Protein AF-A0A1G2WID9-F1 (afdb_monomer_lite)

Secondary structure (DSSP, 8-state):
-EEEEEEE-PPTT-HHHHHHHHHHHHHHHHTSTTEEEEEEEEES-TT-SS-EEEEEEEESSHHHHHHHHTSHHHHHHHHHHTT-SSPPEEEEEE-S---SHHHHHHHHHSPPPPTT--------

pLDDT: mean 88.28, std 15.09, range [42.38, 98.19]

Structure (mmCIF, N/CA/C/O backbone):
data_AF-A0A1G2WID9-F1
#
_entry.id   AF-A0A1G2WID9-F1
#
loop_
_atom_site.group_PDB
_atom_site.id
_atom_site.type_symbol
_atom_site.label_atom_id
_atom_site.label_alt_id
_atom_site.label_comp_id
_atom_site.label_asym_id
_atom_site.label_entity_id
_atom_site.label_seq_id
_atom_site.pdbx_PDB_ins_code
_atom_site.Cartn_x
_atom_site.Cartn_y
_atom_site.Cartn_z
_atom_site.occupancy
_atom_site.B_iso_or_equiv
_atom_site.auth_seq_id
_atom_site.auth_comp_id
_atom_site.auth_asym_id
_atom_site.auth_atom_id
_atom_site.pdbx_PDB_model_num
ATOM 1 N N . MET A 1 1 ? -7.161 1.027 13.042 1.00 94.69 1 MET A N 1
ATOM 2 C CA . MET A 1 1 ? -6.977 0.846 11.581 1.00 94.69 1 MET A CA 1
ATOM 3 C C . MET A 1 1 ? -5.518 1.103 11.279 1.00 94.69 1 MET A C 1
ATOM 5 O O . MET A 1 1 ? -4.971 2.047 11.834 1.00 94.69 1 MET A O 1
ATOM 9 N N . TYR A 1 2 ? -4.914 0.293 10.419 1.00 97.81 2 TYR A N 1
ATOM 10 C CA . TYR A 1 2 ? -3.524 0.438 10.004 1.00 97.81 2 TYR A CA 1
ATOM 11 C C . TYR A 1 2 ? -3.450 0.823 8.533 1.00 97.81 2 TYR A C 1
ATOM 13 O O . TYR A 1 2 ? -4.270 0.376 7.730 1.00 97.81 2 TYR A O 1
ATOM 21 N N . ILE A 1 3 ? -2.482 1.662 8.190 1.00 98.00 3 ILE A N 1
ATOM 22 C CA . ILE A 1 3 ? -2.223 2.098 6.820 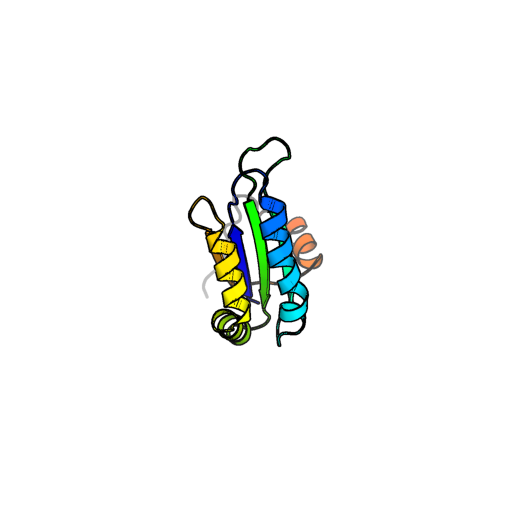1.00 98.00 3 ILE A CA 1
ATOM 23 C C . ILE A 1 3 ? -0.762 1.790 6.516 1.00 98.00 3 ILE A C 1
ATOM 25 O O . ILE A 1 3 ? 0.109 2.150 7.305 1.00 98.00 3 ILE A O 1
ATOM 29 N N . SER A 1 4 ? -0.500 1.132 5.393 1.00 97.88 4 SER A N 1
ATOM 30 C CA . SER A 1 4 ? 0.845 1.009 4.835 1.00 97.88 4 SER A CA 1
ATOM 31 C C . SER A 1 4 ? 0.948 1.905 3.610 1.00 97.88 4 SER A C 1
ATOM 33 O O . SER A 1 4 ? 0.045 1.900 2.773 1.00 97.88 4 SER A O 1
ATOM 35 N N . VAL A 1 5 ? 2.017 2.692 3.530 1.00 98.06 5 VAL A N 1
ATOM 36 C CA . VAL A 1 5 ? 2.330 3.559 2.394 1.00 98.06 5 VAL A CA 1
ATOM 37 C C . VAL A 1 5 ? 3.698 3.158 1.868 1.00 98.06 5 VAL A C 1
ATOM 39 O O . VAL A 1 5 ? 4.675 3.168 2.611 1.00 98.06 5 VAL A O 1
ATOM 42 N N . ILE A 1 6 ? 3.752 2.790 0.593 1.00 98.00 6 ILE A N 1
ATOM 43 C CA . ILE A 1 6 ? 4.974 2.405 -0.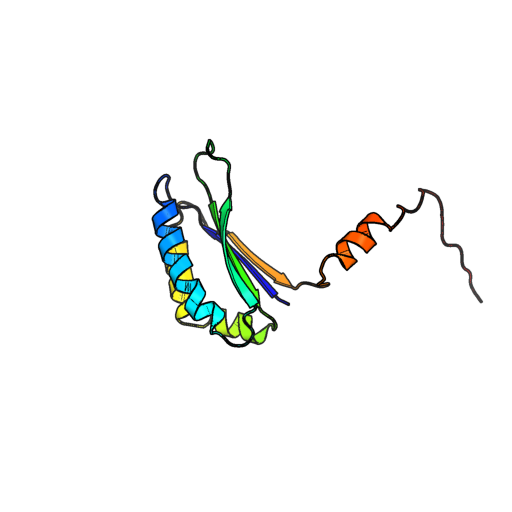100 1.00 98.00 6 ILE A CA 1
ATOM 44 C C . ILE A 1 6 ? 5.168 3.355 -1.274 1.00 98.00 6 ILE A C 1
ATOM 46 O O . ILE A 1 6 ? 4.278 3.470 -2.119 1.00 98.00 6 ILE A O 1
ATOM 50 N N . LYS A 1 7 ? 6.329 4.004 -1.364 1.00 96.88 7 LYS A N 1
ATOM 51 C CA . LYS A 1 7 ? 6.721 4.791 -2.537 1.00 96.88 7 LYS A CA 1
ATOM 52 C C . LYS A 1 7 ? 7.844 4.098 -3.284 1.00 96.88 7 LYS A C 1
ATOM 54 O O . LYS A 1 7 ? 8.920 3.864 -2.739 1.00 96.88 7 LYS A O 1
ATOM 59 N N . ILE A 1 8 ? 7.583 3.812 -4.551 1.00 97.19 8 ILE A N 1
ATOM 60 C CA . ILE A 1 8 ? 8.533 3.215 -5.487 1.00 97.19 8 ILE A CA 1
ATOM 61 C C . ILE A 1 8 ? 8.950 4.302 -6.468 1.00 97.19 8 ILE A C 1
ATOM 63 O O . ILE A 1 8 ? 8.106 5.040 -6.974 1.00 97.19 8 ILE A O 1
ATOM 67 N N . TYR A 1 9 ? 10.243 4.394 -6.756 1.00 95.62 9 TYR A N 1
ATOM 68 C CA . TYR A 1 9 ? 10.814 5.412 -7.630 1.00 95.62 9 TYR A CA 1
ATOM 69 C C . TYR A 1 9 ? 11.334 4.764 -8.913 1.00 95.62 9 TYR A C 1
ATOM 71 O O . TYR A 1 9 ? 12.539 4.566 -9.041 1.00 95.62 9 TYR A O 1
ATOM 79 N N . PRO A 1 10 ? 10.466 4.367 -9.853 1.00 94.38 10 PRO A N 1
ATOM 80 C CA . PRO A 1 10 ? 10.904 3.727 -11.087 1.00 94.38 10 PRO A CA 1
ATOM 81 C C . PRO A 1 10 ? 11.792 4.655 -11.932 1.00 94.38 10 PRO A C 1
ATOM 83 O O . PRO A 1 10 ? 11.681 5.881 -11.837 1.00 94.38 10 PRO A O 1
ATOM 86 N N . PRO A 1 11 ? 12.642 4.094 -12.811 1.00 92.12 11 PRO A N 1
ATOM 87 C CA . PRO A 1 11 ? 13.283 4.866 -13.865 1.00 92.12 11 PRO A CA 1
ATOM 88 C C . PRO A 1 11 ? 12.243 5.618 -14.717 1.00 92.12 11 PRO A C 1
ATOM 90 O O . PRO A 1 11 ? 11.139 5.100 -14.922 1.00 92.12 11 PRO A O 1
ATOM 93 N N . PRO A 1 12 ? 12.581 6.800 -15.264 1.00 88.88 12 PRO A N 1
ATOM 94 C CA . PRO A 1 12 ? 11.668 7.551 -16.120 1.00 88.88 12 PRO A CA 1
ATOM 95 C C . PRO A 1 12 ? 11.135 6.707 -17.286 1.00 88.88 12 PRO A C 1
ATOM 97 O O . PRO A 1 12 ? 11.909 6.092 -18.022 1.00 88.88 12 PRO A O 1
ATOM 100 N N . GLY A 1 13 ? 9.813 6.684 -17.465 1.00 88.56 13 GLY A N 1
ATOM 101 C CA . GLY A 1 13 ? 9.136 5.895 -18.500 1.00 88.56 13 GLY A CA 1
ATOM 102 C C . GLY A 1 13 ? 8.792 4.459 -18.088 1.00 88.56 13 GLY A C 1
ATOM 103 O O . GLY A 1 13 ? 8.095 3.765 -18.832 1.00 88.56 13 GLY A O 1
ATOM 104 N N . CYS A 1 14 ? 9.234 4.005 -16.912 1.00 91.69 14 CYS A N 1
ATOM 105 C CA . CYS A 1 14 ? 8.914 2.684 -16.367 1.00 91.69 14 CYS A CA 1
ATOM 106 C C . CYS A 1 14 ? 7.751 2.705 -15.360 1.00 91.69 14 CYS A C 1
ATOM 108 O O . CYS A 1 14 ? 7.387 1.655 -14.831 1.00 91.69 14 CYS A O 1
ATOM 110 N N . GLU A 1 15 ? 7.123 3.860 -15.112 1.00 92.31 15 GLU A N 1
ATOM 111 C CA . GLU A 1 15 ? 6.051 4.023 -14.123 1.00 92.31 15 GLU A CA 1
ATOM 112 C C . GLU A 1 15 ? 4.890 3.064 -14.381 1.00 92.31 15 GLU A C 1
ATOM 114 O O . GLU A 1 15 ? 4.389 2.416 -13.463 1.00 92.31 15 GLU A O 1
ATOM 119 N N . LYS A 1 16 ? 4.491 2.933 -15.650 1.00 92.50 16 LYS A N 1
ATOM 120 C CA . LYS A 1 16 ? 3.390 2.055 -16.048 1.00 92.50 16 LYS A CA 1
ATOM 121 C C . LYS A 1 16 ? 3.662 0.592 -15.702 1.00 92.50 16 LYS A C 1
ATOM 123 O O . LYS A 1 16 ? 2.754 -0.083 -15.243 1.00 92.50 16 LYS A O 1
ATOM 128 N N . ALA A 1 17 ? 4.894 0.115 -15.877 1.00 93.19 17 ALA A N 1
ATOM 129 C CA . ALA A 1 17 ? 5.235 -1.271 -15.570 1.00 93.19 17 ALA A CA 1
ATOM 130 C C . ALA A 1 17 ? 5.074 -1.567 -14.071 1.00 93.19 17 ALA A C 1
ATOM 132 O O . ALA A 1 17 ? 4.507 -2.592 -13.701 1.00 93.19 17 ALA A O 1
ATOM 133 N N . VAL A 1 18 ? 5.505 -0.638 -13.210 1.00 95.25 18 VAL A N 1
ATOM 134 C CA . VAL A 1 18 ? 5.306 -0.752 -11.757 1.00 95.25 18 VAL A CA 1
ATOM 135 C C . VAL A 1 18 ? 3.820 -0.684 -11.403 1.00 95.25 18 VAL A C 1
ATOM 137 O O . VAL A 1 18 ? 3.343 -1.514 -10.633 1.00 95.25 18 VAL A O 1
ATOM 140 N N . ILE A 1 19 ? 3.064 0.248 -11.993 1.00 95.44 19 ILE A N 1
ATOM 141 C CA . ILE A 1 19 ? 1.611 0.352 -11.783 1.00 95.44 19 ILE A CA 1
ATOM 142 C C . ILE A 1 19 ? 0.903 -0.944 -12.183 1.00 95.44 19 ILE A C 1
ATOM 144 O O . ILE A 1 19 ? 0.097 -1.440 -11.404 1.00 95.44 19 ILE A O 1
ATOM 148 N N . ASP A 1 20 ? 1.225 -1.514 -13.346 1.00 94.62 20 ASP A N 1
ATOM 149 C CA . ASP A 1 20 ? 0.606 -2.745 -13.840 1.00 94.62 20 ASP A CA 1
ATOM 150 C C . ASP A 1 20 ? 0.850 -3.908 -12.860 1.00 94.62 20 ASP A C 1
ATOM 152 O O . ASP A 1 20 ? -0.077 -4.661 -12.556 1.00 94.62 20 ASP A O 1
ATOM 156 N N . ILE A 1 21 ? 2.063 -4.024 -12.294 1.00 94.25 21 ILE A N 1
ATOM 157 C CA . ILE A 1 21 ? 2.377 -5.016 -11.251 1.00 94.25 21 ILE A CA 1
ATOM 158 C C . ILE A 1 21 ? 1.502 -4.791 -10.013 1.00 94.25 21 ILE A C 1
ATOM 160 O O . ILE A 1 21 ? 0.839 -5.728 -9.555 1.00 94.25 21 ILE A O 1
ATOM 164 N N . LEU A 1 22 ? 1.460 -3.564 -9.489 1.00 96.38 22 LEU A N 1
ATOM 165 C CA . LEU A 1 22 ? 0.704 -3.224 -8.280 1.00 96.38 22 LEU A CA 1
ATOM 166 C C . LEU A 1 22 ? -0.812 -3.373 -8.469 1.00 96.38 22 LEU A C 1
ATOM 168 O O . LEU A 1 22 ? -1.516 -3.817 -7.562 1.00 96.38 22 LEU A O 1
ATOM 172 N N . ASP A 1 23 ? -1.329 -3.075 -9.659 1.00 95.06 23 ASP A N 1
ATOM 173 C CA . ASP A 1 23 ? -2.741 -3.251 -9.994 1.00 95.06 23 ASP A CA 1
ATOM 174 C C . ASP A 1 23 ? -3.163 -4.718 -9.914 1.00 95.06 23 ASP A C 1
ATOM 176 O O . ASP A 1 23 ? -4.276 -5.018 -9.471 1.00 95.06 23 ASP A O 1
ATOM 180 N N . THR A 1 24 ? -2.261 -5.653 -10.231 1.00 94.50 24 THR A N 1
ATOM 181 C CA . THR A 1 24 ? -2.545 -7.082 -10.044 1.00 94.50 24 THR A CA 1
ATOM 182 C C . THR A 1 24 ? -2.683 -7.494 -8.574 1.00 94.50 24 THR A C 1
ATOM 184 O O . THR A 1 24 ? -3.220 -8.569 -8.300 1.00 94.50 24 THR A O 1
ATOM 187 N N . LEU A 1 25 ? -2.224 -6.670 -7.622 1.00 94.88 25 LEU A N 1
ATOM 188 C CA . LEU A 1 25 ? -2.356 -6.928 -6.185 1.00 94.88 25 LEU A CA 1
ATOM 189 C C . LEU A 1 25 ? -3.733 -6.517 -5.652 1.00 94.88 25 LEU A C 1
ATOM 191 O O . LEU A 1 25 ? -4.192 -7.092 -4.667 1.00 94.88 25 LEU A O 1
ATOM 195 N N . LYS A 1 26 ? -4.441 -5.600 -6.329 1.00 94.31 26 LYS A N 1
ATOM 196 C CA . LYS A 1 26 ? -5.733 -5.060 -5.867 1.00 94.31 26 LYS A CA 1
ATOM 197 C C . LYS A 1 26 ? -6.780 -6.135 -5.600 1.00 94.31 26 LYS A C 1
ATOM 199 O O . LYS A 1 26 ? -7.418 -6.120 -4.551 1.00 94.31 26 LYS A O 1
ATOM 204 N N . GLY A 1 27 ? -6.948 -7.077 -6.528 1.00 94.00 27 GLY A N 1
ATOM 205 C CA . GLY A 1 27 ? -7.905 -8.178 -6.380 1.00 94.00 27 GLY A CA 1
ATOM 206 C C . GLY A 1 27 ? -7.582 -9.077 -5.178 1.00 94.00 27 GLY A C 1
ATOM 207 O O . GLY A 1 27 ? -8.414 -9.202 -4.279 1.00 94.00 27 GLY A O 1
ATOM 208 N N . PRO A 1 28 ? -6.375 -9.669 -5.117 1.00 93.94 28 PRO A N 1
ATOM 209 C CA . PRO A 1 28 ? -5.949 -10.492 -3.985 1.00 93.94 28 PRO A CA 1
ATOM 210 C C . PRO A 1 28 ? -5.983 -9.774 -2.625 1.00 93.94 28 PRO A C 1
ATOM 212 O O . PRO A 1 28 ? -6.442 -10.354 -1.639 1.00 93.94 28 PRO A O 1
ATOM 215 N N . VAL A 1 29 ? -5.551 -8.509 -2.555 1.00 93.62 29 VAL A N 1
ATOM 216 C CA . VAL A 1 29 ? -5.610 -7.716 -1.316 1.00 93.62 29 VAL A CA 1
ATOM 217 C C . VAL A 1 29 ? -7.056 -7.455 -0.907 1.00 93.62 29 VAL A C 1
ATOM 219 O O . VAL A 1 29 ? -7.377 -7.594 0.268 1.00 93.62 29 VAL A O 1
ATOM 222 N N . ALA A 1 30 ? -7.957 -7.139 -1.842 1.00 92.12 30 ALA A N 1
ATOM 223 C CA . ALA A 1 30 ? -9.377 -6.947 -1.535 1.00 92.12 30 ALA A CA 1
ATOM 224 C C . ALA A 1 30 ? -10.070 -8.230 -1.040 1.00 92.12 30 ALA A C 1
ATOM 226 O O . ALA A 1 30 ? -11.031 -8.151 -0.280 1.00 92.12 30 ALA A O 1
ATOM 227 N N . ALA A 1 31 ? -9.583 -9.405 -1.448 1.00 92.12 31 ALA A N 1
ATOM 228 C CA . ALA A 1 31 ? -10.080 -10.698 -0.978 1.00 92.12 31 ALA A CA 1
ATOM 229 C C . ALA A 1 31 ? -9.491 -11.128 0.380 1.00 92.12 31 ALA A C 1
ATOM 231 O O . ALA A 1 31 ? -9.947 -12.114 0.959 1.00 92.12 31 ALA A O 1
ATOM 232 N N . SER A 1 32 ? -8.476 -10.423 0.887 1.00 92.06 32 SER A N 1
ATOM 233 C CA . SER A 1 32 ? -7.829 -10.753 2.158 1.00 92.06 32 SER A CA 1
ATOM 234 C C . SER A 1 32 ? -8.702 -10.338 3.344 1.00 92.06 32 SER A C 1
ATOM 236 O O . SER A 1 32 ? -9.279 -9.250 3.359 1.00 92.06 32 SER A O 1
ATOM 238 N N . THR A 1 33 ? -8.783 -11.195 4.363 1.00 92.00 33 THR A N 1
ATOM 239 C CA . THR A 1 33 ? -9.526 -10.906 5.598 1.00 92.00 33 THR A CA 1
ATOM 240 C C . THR A 1 33 ? -9.051 -9.596 6.217 1.00 92.00 33 THR A C 1
ATOM 242 O O . THR A 1 33 ? -7.850 -9.344 6.292 1.00 92.00 33 THR A O 1
ATOM 245 N N . ASP A 1 34 ? -9.998 -8.769 6.667 1.00 95.62 34 ASP A N 1
ATOM 246 C CA . ASP A 1 34 ? -9.735 -7.486 7.331 1.00 95.62 34 ASP A CA 1
ATOM 247 C C . ASP A 1 34 ? -8.954 -6.454 6.500 1.00 95.62 34 ASP A C 1
ATOM 249 O O . ASP A 1 34 ? -8.577 -5.395 7.011 1.00 95.62 34 ASP A O 1
ATOM 253 N N . SER A 1 35 ? -8.794 -6.700 5.200 1.00 95.06 35 SER A N 1
ATOM 254 C CA . SER A 1 35 ? -8.384 -5.684 4.240 1.00 95.06 35 SER A CA 1
ATOM 255 C C . SER A 1 35 ? -9.503 -4.666 4.030 1.00 95.06 35 SER A C 1
ATOM 257 O O . SER A 1 35 ? -10.678 -5.002 3.875 1.00 95.06 35 SER A O 1
ATOM 259 N N . LEU A 1 36 ? -9.129 -3.392 4.003 1.00 95.50 36 LEU A N 1
ATOM 260 C CA . LEU A 1 36 ? -9.984 -2.268 3.618 1.00 95.50 36 LEU A CA 1
ATOM 261 C C . LEU A 1 36 ? -9.636 -1.781 2.196 1.00 95.50 36 LEU A C 1
ATOM 263 O O . LEU A 1 36 ? -10.026 -0.681 1.787 1.00 95.50 36 LEU A O 1
ATOM 267 N N . GLY A 1 37 ? -8.898 -2.603 1.445 1.00 94.44 37 GLY A N 1
ATOM 268 C CA . GLY A 1 37 ? -8.470 -2.356 0.075 1.00 94.44 37 GLY A CA 1
ATOM 269 C C . GLY A 1 37 ? -7.160 -1.579 -0.037 1.00 94.44 37 GLY A C 1
ATOM 270 O O . GLY A 1 37 ? -6.587 -1.113 0.953 1.00 94.44 37 GLY A O 1
ATOM 271 N N . CYS A 1 38 ? -6.717 -1.421 -1.282 1.00 97.00 38 CYS A N 1
ATOM 272 C CA . CYS A 1 38 ? -5.497 -0.712 -1.630 1.00 97.00 38 CYS A CA 1
ATOM 273 C C . CYS A 1 38 ? -5.676 0.206 -2.845 1.00 97.00 38 CYS A C 1
ATOM 275 O O . CYS A 1 38 ? -6.627 0.079 -3.624 1.00 97.00 38 CYS A O 1
ATOM 277 N N . THR A 1 39 ? -4.757 1.153 -2.997 1.00 97.31 39 THR A N 1
ATOM 278 C CA . THR A 1 39 ? -4.742 2.141 -4.077 1.00 97.31 39 THR A CA 1
ATOM 279 C C . THR A 1 39 ? -3.345 2.283 -4.657 1.00 97.31 39 THR A C 1
ATOM 281 O O . THR A 1 39 ? -2.358 2.129 -3.947 1.00 97.31 39 THR A O 1
ATOM 284 N N . VAL A 1 40 ? -3.282 2.625 -5.942 1.00 96.81 40 VAL A N 1
ATOM 285 C CA . VAL A 1 40 ? -2.052 2.986 -6.654 1.00 96.81 40 VAL A CA 1
ATOM 286 C C . VAL A 1 40 ? -2.241 4.409 -7.165 1.00 96.81 40 VAL A C 1
ATOM 288 O O . VAL A 1 40 ? -3.279 4.702 -7.762 1.00 96.81 40 VAL A O 1
ATOM 291 N N . ALA A 1 41 ? -1.273 5.284 -6.920 1.00 94.38 41 ALA A N 1
ATOM 292 C CA . ALA A 1 41 ? -1.280 6.672 -7.359 1.00 94.38 41 ALA A CA 1
ATOM 293 C C . ALA A 1 41 ? 0.100 7.077 -7.887 1.00 94.38 41 ALA A C 1
ATOM 295 O O . ALA A 1 41 ? 1.119 6.550 -7.452 1.00 94.38 41 ALA A O 1
ATOM 296 N N . LEU A 1 42 ? 0.128 8.035 -8.811 1.00 93.12 42 LEU A N 1
ATOM 297 C CA . LEU A 1 42 ? 1.357 8.715 -9.209 1.00 93.12 42 LEU A CA 1
ATOM 298 C C . LEU A 1 42 ? 1.514 9.986 -8.380 1.00 93.12 42 LEU A C 1
ATOM 300 O O . LEU A 1 42 ? 0.585 10.787 -8.291 1.00 93.12 42 LEU A O 1
ATOM 304 N N . GLU A 1 43 ? 2.690 10.166 -7.797 1.00 89.62 43 GLU A N 1
ATOM 305 C CA . GLU A 1 43 ? 3.083 11.366 -7.070 1.00 89.62 43 GLU A CA 1
ATOM 306 C C . GLU A 1 43 ? 4.126 12.134 -7.892 1.00 89.62 43 GLU A C 1
ATOM 308 O O . GLU A 1 43 ? 5.114 11.568 -8.370 1.00 89.62 43 GLU A O 1
ATOM 313 N N . GLY A 1 44 ? 3.878 13.429 -8.076 1.00 79.44 44 GLY A N 1
ATOM 314 C CA . GLY A 1 44 ? 4.649 14.311 -8.953 1.00 79.44 44 GLY A CA 1
ATOM 315 C C . GLY A 1 44 ? 3.765 14.970 -10.010 1.00 79.44 44 GLY A C 1
ATOM 316 O O . GLY A 1 44 ? 2.693 14.467 -10.352 1.00 79.44 44 GLY A O 1
ATOM 317 N N . ASP A 1 45 ? 4.196 16.123 -10.517 1.00 70.38 45 ASP A N 1
ATOM 318 C CA . ASP A 1 45 ? 3.496 16.791 -11.614 1.00 70.38 45 ASP A CA 1
ATOM 319 C C . ASP A 1 45 ? 3.898 16.197 -12.977 1.00 70.38 45 ASP A C 1
ATOM 321 O O . ASP A 1 45 ? 4.851 15.426 -13.099 1.00 70.38 45 ASP A O 1
ATOM 325 N N . GLU A 1 46 ? 3.166 16.540 -14.040 1.00 67.19 46 GLU A N 1
ATOM 326 C CA . GLU A 1 46 ? 3.471 16.051 -15.392 1.00 67.19 46 GLU A CA 1
ATOM 327 C C . GLU A 1 46 ? 4.858 16.465 -15.905 1.00 67.19 46 GLU A C 1
ATOM 329 O O . GLU A 1 46 ? 5.354 15.852 -16.849 1.00 67.19 46 GLU A O 1
ATOM 334 N N . ARG A 1 47 ? 5.469 17.486 -15.296 1.00 66.81 47 ARG A N 1
ATOM 335 C CA . ARG A 1 47 ? 6.736 18.103 -15.704 1.00 66.81 47 ARG A CA 1
ATOM 336 C C . ARG A 1 47 ? 7.931 17.633 -14.869 1.00 66.81 47 ARG A C 1
ATOM 338 O O . ARG A 1 47 ? 9.059 17.964 -15.216 1.00 66.81 47 ARG A O 1
ATOM 345 N N . SER A 1 48 ? 7.693 16.893 -13.792 1.00 64.50 48 SER A N 1
ATOM 346 C CA . SER A 1 48 ? 8.710 16.428 -12.860 1.00 64.50 48 SER A CA 1
ATOM 347 C C . SER A 1 48 ? 9.381 15.182 -13.418 1.00 64.50 48 SER A C 1
ATOM 349 O O . S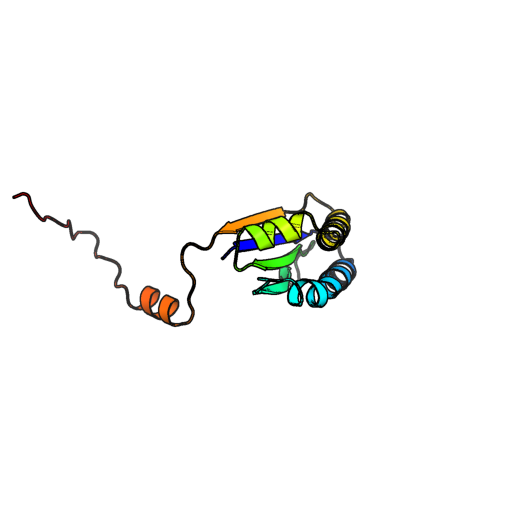ER A 1 48 ? 8.717 14.200 -13.760 1.00 64.50 48 SER A O 1
ATOM 351 N N . GLU A 1 49 ? 10.708 15.212 -13.486 1.00 64.94 49 GLU A N 1
ATOM 352 C CA . GLU A 1 49 ? 11.513 14.022 -13.744 1.00 64.94 49 GLU A CA 1
ATOM 353 C C . GLU A 1 49 ? 11.517 13.137 -12.487 1.00 64.94 49 GLU A C 1
ATOM 355 O O . GLU A 1 49 ? 11.797 13.614 -11.389 1.00 64.94 49 GLU A O 1
ATOM 360 N N . GLY A 1 50 ? 11.188 11.849 -12.643 1.00 69.12 50 GLY A N 1
ATOM 361 C CA . GLY A 1 50 ? 11.191 10.873 -11.546 1.00 69.12 50 GLY A CA 1
ATOM 362 C C . GLY A 1 50 ? 9.920 10.886 -10.691 1.00 69.12 50 GLY A C 1
ATOM 363 O O . GLY A 1 50 ? 9.964 11.219 -9.506 1.00 69.12 50 GLY A O 1
ATOM 364 N N . LYS A 1 51 ? 8.785 10.492 -11.282 1.00 86.81 51 LYS A N 1
ATOM 365 C CA . LYS A 1 51 ? 7.514 10.328 -10.558 1.00 86.81 51 LYS A CA 1
ATOM 366 C C . LYS A 1 51 ? 7.586 9.124 -9.629 1.00 86.81 51 LYS A C 1
ATOM 368 O O . LYS A 1 51 ? 8.030 8.049 -10.034 1.00 86.81 51 LYS A O 1
ATOM 373 N N . ALA A 1 52 ? 7.101 9.286 -8.404 1.00 93.31 52 ALA A N 1
ATOM 374 C CA . ALA A 1 52 ? 6.950 8.157 -7.502 1.00 93.31 52 ALA A CA 1
ATOM 375 C C . ALA A 1 52 ? 5.622 7.448 -7.784 1.00 93.31 52 ALA A C 1
ATOM 377 O O . ALA A 1 52 ? 4.593 8.086 -8.014 1.00 93.31 52 ALA A O 1
ATOM 378 N N . VAL A 1 53 ? 5.634 6.122 -7.742 1.00 96.19 53 VAL A N 1
ATOM 379 C CA . VAL A 1 53 ? 4.419 5.313 -7.692 1.00 96.19 53 VAL A CA 1
ATOM 380 C C . VAL A 1 53 ? 4.140 5.023 -6.223 1.0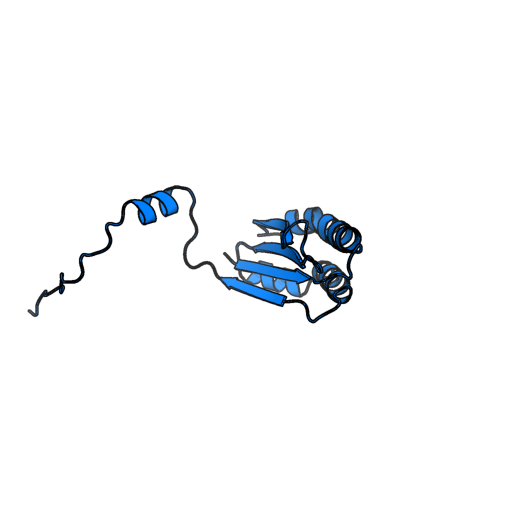0 96.19 53 VAL A C 1
ATOM 382 O O . VAL A 1 53 ? 4.908 4.328 -5.560 1.00 96.19 53 VAL A O 1
ATOM 385 N N . CYS A 1 54 ? 3.052 5.587 -5.710 1.00 97.12 54 CYS A N 1
ATOM 386 C CA . CYS A 1 54 ? 2.596 5.404 -4.343 1.00 97.12 54 CYS A CA 1
ATOM 387 C C . CYS A 1 54 ? 1.558 4.279 -4.292 1.00 97.12 54 CYS A C 1
ATOM 389 O O . CYS A 1 54 ? 0.504 4.355 -4.929 1.00 97.12 54 CYS A O 1
ATOM 391 N N . TYR A 1 55 ? 1.857 3.238 -3.526 1.00 98.00 55 TYR A N 1
ATOM 392 C CA . TYR A 1 55 ? 0.947 2.152 -3.203 1.00 98.00 55 TYR A CA 1
ATOM 393 C C . TYR A 1 55 ? 0.504 2.290 -1.749 1.00 98.00 55 TYR A C 1
ATOM 395 O O . TYR A 1 55 ? 1.326 2.443 -0.849 1.00 98.00 55 TYR A O 1
ATOM 403 N N . THR A 1 56 ? -0.803 2.275 -1.508 1.00 98.00 56 THR A N 1
ATOM 404 C CA . THR A 1 56 ? -1.364 2.423 -0.161 1.00 98.00 56 THR A CA 1
ATOM 405 C C . THR A 1 56 ? -2.299 1.275 0.137 1.00 98.00 56 THR A C 1
ATOM 407 O O . THR A 1 56 ? -3.211 1.010 -0.640 1.00 98.00 56 THR A O 1
ATOM 410 N N . GLU A 1 57 ? -2.128 0.642 1.290 1.00 97.81 57 GLU A N 1
ATOM 411 C CA . GLU A 1 57 ? -2.993 -0.427 1.777 1.00 97.81 57 GLU A CA 1
ATOM 412 C C . GLU A 1 57 ? -3.598 -0.044 3.117 1.00 97.81 57 GLU A C 1
ATOM 414 O O . GLU A 1 57 ? -2.960 0.613 3.941 1.00 97.81 57 GLU A O 1
ATOM 419 N N . ARG A 1 58 ? -4.838 -0.468 3.355 1.00 97.50 58 ARG A N 1
ATOM 420 C CA . ARG A 1 58 ? -5.541 -0.203 4.609 1.00 97.50 58 ARG A CA 1
ATOM 421 C C . ARG A 1 58 ? -6.012 -1.511 5.215 1.00 97.50 58 ARG A C 1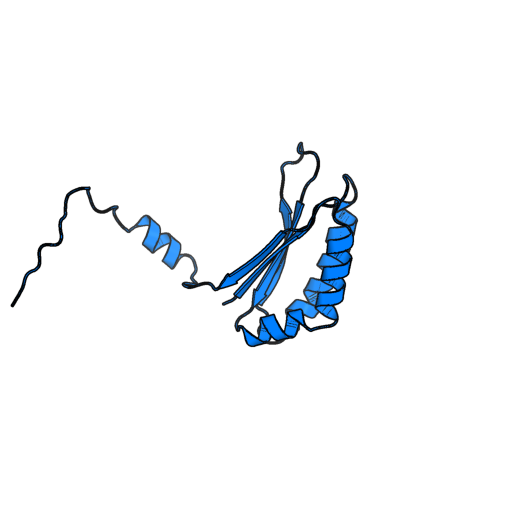
ATOM 423 O O . ARG A 1 58 ? -6.611 -2.335 4.533 1.00 97.50 58 ARG A O 1
ATOM 430 N N . TRP A 1 59 ? -5.811 -1.650 6.516 1.00 97.94 59 TRP A N 1
ATOM 431 C CA . TRP A 1 59 ? -6.079 -2.869 7.266 1.00 97.94 59 TRP A CA 1
ATOM 432 C C . TRP A 1 59 ? -6.890 -2.546 8.519 1.00 97.94 59 TRP A C 1
ATOM 434 O O . TRP A 1 59 ? -6.651 -1.549 9.208 1.00 97.94 59 TRP A O 1
ATOM 444 N N . ARG A 1 60 ? -7.884 -3.378 8.831 1.00 97.19 60 ARG A N 1
ATOM 445 C CA . ARG A 1 60 ? -8.739 -3.186 10.007 1.00 97.19 60 ARG A CA 1
ATOM 446 C C . ARG A 1 60 ? -7.963 -3.429 11.301 1.00 97.19 60 ARG A C 1
ATOM 448 O O . ARG A 1 60 ? -8.102 -2.639 12.235 1.00 97.19 60 ARG A O 1
ATOM 455 N N . THR A 1 61 ? -7.137 -4.473 11.324 1.00 96.69 61 THR A N 1
ATOM 456 C CA . THR A 1 61 ? -6.427 -4.982 12.508 1.00 96.69 61 THR A CA 1
ATOM 457 C C . THR A 1 61 ? -4.921 -5.074 12.267 1.00 96.69 61 THR A C 1
ATOM 459 O O . THR A 1 61 ? -4.461 -5.059 11.120 1.00 96.69 61 THR A O 1
ATOM 462 N N . ARG A 1 62 ? -4.142 -5.154 13.353 1.00 96.81 62 ARG A N 1
ATOM 463 C CA . ARG A 1 62 ? -2.683 -5.299 13.273 1.00 96.81 62 ARG A CA 1
ATOM 464 C C . ARG A 1 62 ? -2.306 -6.682 12.761 1.00 96.81 62 ARG A C 1
ATOM 466 O O . ARG A 1 62 ? -1.370 -6.824 11.985 1.00 96.81 62 ARG A O 1
ATOM 473 N N . GLU A 1 63 ? -3.059 -7.687 13.180 1.00 97.75 63 GLU A N 1
ATOM 474 C CA . GLU A 1 63 ? -2.864 -9.092 12.847 1.00 97.75 63 GLU A CA 1
ATOM 475 C C . GLU A 1 63 ? -3.046 -9.335 11.347 1.00 97.75 63 GLU A C 1
ATOM 477 O O . GLU A 1 63 ? -2.279 -10.095 10.756 1.00 97.75 63 GLU A O 1
A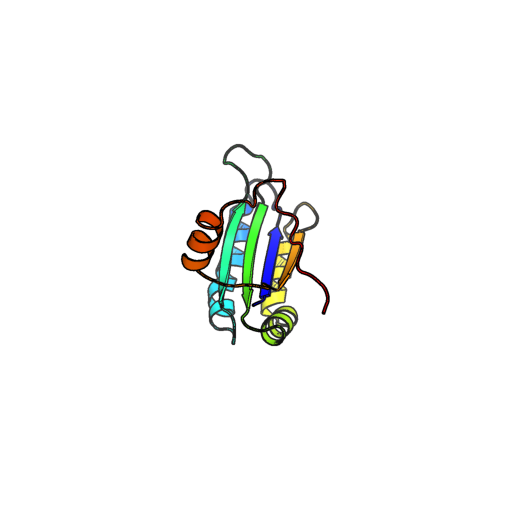TOM 482 N N . ALA A 1 64 ? -4.017 -8.664 10.717 1.00 97.44 64 ALA A N 1
ATOM 483 C CA . ALA A 1 64 ? -4.230 -8.744 9.275 1.00 97.44 64 ALA A CA 1
ATOM 484 C C . ALA A 1 64 ? -3.065 -8.131 8.489 1.00 97.44 64 ALA A C 1
ATOM 486 O O . ALA A 1 64 ? -2.567 -8.759 7.555 1.00 97.44 64 ALA A O 1
ATOM 487 N N . LEU A 1 65 ? -2.579 -6.956 8.913 1.00 97.62 65 LEU A N 1
ATOM 488 C CA . LEU A 1 65 ? -1.377 -6.344 8.341 1.00 97.62 65 LEU A CA 1
ATOM 489 C C . LEU A 1 65 ? -0.165 -7.275 8.495 1.00 97.62 65 LEU A C 1
ATOM 491 O O . LEU A 1 65 ? 0.488 -7.607 7.514 1.00 97.62 65 LEU A O 1
ATOM 495 N N . ASP A 1 66 ? 0.111 -7.752 9.707 1.00 97.94 66 ASP A N 1
ATOM 496 C CA . ASP A 1 66 ? 1.218 -8.672 9.983 1.00 97.94 66 ASP A CA 1
ATOM 497 C C . ASP A 1 66 ? 1.125 -9.970 9.161 1.00 97.94 66 ASP A C 1
ATOM 499 O O . ASP A 1 66 ? 2.139 -10.504 8.707 1.00 97.94 66 ASP A O 1
ATOM 503 N N . GLY A 1 67 ? -0.089 -10.495 8.974 1.00 97.38 67 GLY A N 1
ATOM 504 C CA . GLY A 1 67 ? -0.355 -11.642 8.111 1.00 97.38 67 GLY A CA 1
ATOM 505 C C . GLY A 1 67 ? -0.042 -11.340 6.647 1.00 97.38 67 GLY A C 1
ATOM 506 O O . GLY A 1 67 ? 0.613 -12.145 5.985 1.00 97.38 67 GLY A O 1
ATOM 507 N N . HIS A 1 68 ? -0.443 -10.164 6.161 1.00 96.75 68 HIS A N 1
ATOM 508 C CA . HIS A 1 68 ? -0.117 -9.704 4.818 1.00 96.75 68 HIS A CA 1
ATOM 509 C C . HIS A 1 68 ? 1.394 -9.566 4.609 1.00 96.75 68 HIS A C 1
ATOM 511 O O . HIS A 1 68 ? 1.905 -10.143 3.654 1.00 96.75 68 HIS A O 1
ATOM 517 N N . LEU A 1 69 ? 2.123 -8.925 5.528 1.00 96.88 69 LEU A N 1
ATOM 518 C CA . LEU A 1 69 ? 3.581 -8.738 5.438 1.00 96.88 69 LEU A CA 1
ATOM 519 C C . LEU A 1 69 ? 4.364 -10.059 5.331 1.00 96.88 69 LEU A C 1
ATOM 521 O O . LEU A 1 69 ? 5.448 -10.100 4.758 1.00 96.88 69 LEU A O 1
ATOM 525 N N . ARG A 1 70 ? 3.819 -11.154 5.875 1.00 97.44 70 ARG A N 1
ATOM 526 C CA . ARG A 1 70 ? 4.411 -12.505 5.797 1.00 97.44 70 ARG A CA 1
ATOM 527 C C . ARG A 1 70 ? 3.915 -13.313 4.594 1.00 97.44 70 ARG A C 1
ATOM 529 O O . ARG A 1 70 ? 4.352 -14.444 4.393 1.00 97.44 70 ARG A O 1
ATOM 536 N N . SER A 1 71 ? 2.959 -12.784 3.836 1.00 95.31 71 SER A N 1
ATOM 537 C CA . SER A 1 71 ? 2.287 -13.514 2.767 1.00 95.31 71 SER A CA 1
ATOM 538 C C . SER A 1 71 ? 3.116 -13.540 1.476 1.00 95.31 71 SER A C 1
ATOM 540 O O . SER A 1 71 ? 3.843 -12.588 1.181 1.00 95.31 71 SER A O 1
ATOM 542 N N . PRO A 1 72 ? 2.940 -14.567 0.625 1.00 94.69 72 PRO A N 1
ATOM 543 C CA . PRO A 1 72 ? 3.521 -14.571 -0.719 1.00 94.69 72 PRO A CA 1
ATOM 544 C C . PRO A 1 72 ? 3.077 -13.375 -1.573 1.00 94.69 72 PRO A C 1
ATOM 546 O O . PRO A 1 72 ? 3.798 -12.952 -2.472 1.00 94.69 72 PRO A O 1
ATOM 549 N N . LEU A 1 73 ? 1.896 -12.813 -1.287 1.00 93.44 73 LEU A N 1
ATOM 550 C CA . LEU A 1 73 ? 1.378 -11.641 -1.985 1.00 93.44 73 LEU A CA 1
ATOM 551 C C . LEU A 1 73 ? 2.244 -10.403 -1.723 1.00 93.44 73 LEU A C 1
ATOM 553 O O . LEU A 1 73 ? 2.518 -9.659 -2.660 1.00 93.44 73 LEU A O 1
ATOM 557 N N . TYR A 1 74 ? 2.728 -10.228 -0.491 1.00 96.19 74 TYR A N 1
ATOM 558 C CA . TYR A 1 74 ? 3.668 -9.156 -0.163 1.00 96.19 74 TYR A CA 1
ATOM 559 C C . TYR A 1 74 ? 5.027 -9.360 -0.840 1.00 96.19 74 TYR A C 1
ATOM 561 O O . TYR A 1 74 ? 5.660 -8.389 -1.234 1.00 96.19 74 TYR A O 1
ATOM 569 N N . GLY A 1 75 ? 5.432 -10.607 -1.110 1.00 95.75 75 GLY A N 1
ATOM 570 C CA . GLY A 1 75 ? 6.604 -10.901 -1.944 1.00 95.75 75 GLY A CA 1
ATOM 571 C C . GLY A 1 75 ? 6.542 -10.250 -3.333 1.00 95.75 75 GLY A C 1
ATOM 572 O O . GLY A 1 75 ? 7.534 -9.699 -3.795 1.00 95.75 75 GLY A O 1
ATOM 573 N N . ARG A 1 76 ? 5.360 -10.200 -3.960 1.00 93.94 76 ARG A N 1
ATOM 574 C CA . ARG A 1 76 ? 5.168 -9.504 -5.249 1.00 93.94 76 ARG A CA 1
ATOM 575 C C . ARG A 1 76 ? 5.291 -7.983 -5.124 1.00 93.94 76 ARG A C 1
ATOM 577 O O . ARG A 1 76 ? 5.688 -7.316 -6.074 1.00 93.94 76 ARG A O 1
ATOM 584 N N . LEU A 1 77 ? 4.951 -7.430 -3.959 1.00 96.06 77 LEU A N 1
ATOM 585 C CA . LEU A 1 77 ? 5.198 -6.020 -3.662 1.00 96.06 77 LEU A CA 1
ATOM 586 C C . LEU A 1 77 ? 6.698 -5.754 -3.465 1.00 96.06 77 LEU A C 1
ATOM 588 O O . LEU A 1 77 ? 7.188 -4.743 -3.959 1.00 96.06 77 LEU A O 1
ATOM 592 N N . LEU A 1 78 ? 7.435 -6.671 -2.822 1.00 96.69 78 LEU A N 1
ATOM 593 C CA . LEU A 1 78 ? 8.900 -6.598 -2.746 1.00 96.69 78 LEU A CA 1
ATOM 594 C C . LEU A 1 78 ? 9.522 -6.578 -4.151 1.00 96.69 78 LEU A C 1
ATOM 596 O O . LEU A 1 78 ? 10.338 -5.713 -4.437 1.00 96.69 78 LEU A O 1
ATOM 600 N N . GLU A 1 79 ? 9.075 -7.449 -5.061 1.00 94.19 79 GLU A N 1
ATOM 601 C CA . GLU A 1 79 ? 9.541 -7.462 -6.460 1.00 94.19 79 GLU A CA 1
ATOM 602 C C . GLU A 1 79 ? 9.300 -6.123 -7.180 1.00 94.19 79 GLU A C 1
ATOM 604 O O . GLU A 1 79 ? 10.152 -5.655 -7.936 1.00 94.19 79 GLU A O 1
ATOM 609 N N . ALA A 1 80 ? 8.159 -5.472 -6.933 1.00 95.12 80 ALA A N 1
ATOM 610 C CA . ALA A 1 80 ? 7.894 -4.141 -7.474 1.00 95.12 80 ALA A CA 1
ATOM 611 C C . ALA A 1 80 ? 8.847 -3.084 -6.888 1.00 95.12 80 ALA A C 1
ATOM 613 O O . ALA A 1 80 ? 9.294 -2.192 -7.609 1.00 95.12 80 ALA A O 1
ATOM 614 N N . MET A 1 81 ? 9.178 -3.182 -5.597 1.00 97.00 81 MET A N 1
ATOM 615 C CA . MET A 1 81 ? 10.115 -2.275 -4.926 1.00 97.00 81 MET A CA 1
ATOM 616 C C . MET A 1 81 ? 11.546 -2.392 -5.466 1.00 97.00 81 MET A C 1
ATOM 618 O O . MET A 1 81 ? 12.220 -1.371 -5.593 1.00 97.00 81 MET A O 1
ATOM 622 N N . GLU A 1 82 ? 11.977 -3.584 -5.885 1.00 95.25 82 GLU A N 1
ATOM 623 C CA . GLU A 1 82 ? 13.275 -3.794 -6.553 1.00 95.25 82 GLU A CA 1
ATOM 624 C C . GLU A 1 82 ? 13.388 -3.056 -7.904 1.00 95.25 82 GLU A C 1
ATOM 626 O O . GLU A 1 82 ? 14.486 -2.851 -8.417 1.00 95.25 82 GLU A O 1
ATOM 631 N N . CYS A 1 83 ? 12.270 -2.606 -8.489 1.00 91.06 83 CYS A N 1
ATOM 632 C CA . CYS A 1 83 ? 12.274 -1.789 -9.709 1.00 91.06 83 CYS A CA 1
ATOM 633 C C . CYS A 1 83 ? 12.618 -0.308 -9.449 1.00 91.06 83 CYS A C 1
ATOM 635 O O . CYS A 1 83 ? 12.644 0.492 -10.387 1.00 91.06 83 CYS A O 1
ATOM 637 N N . SER A 1 84 ? 12.827 0.082 -8.191 1.00 95.62 84 SER A N 1
ATOM 638 C CA . SER A 1 84 ? 13.110 1.458 -7.789 1.00 95.62 84 SER A CA 1
ATOM 639 C C . SER A 1 84 ? 14.567 1.851 -8.083 1.00 95.62 84 SER A C 1
ATOM 641 O O . SER A 1 84 ? 15.499 1.110 -7.792 1.00 95.62 84 SER A O 1
ATOM 643 N N . CYS A 1 85 ? 14.795 3.049 -8.629 1.00 94.50 85 CYS A N 1
ATOM 644 C CA . CYS A 1 85 ? 16.132 3.592 -8.909 1.00 94.50 85 CYS A CA 1
ATOM 645 C C . CYS A 1 85 ? 16.824 4.207 -7.678 1.00 94.50 85 CYS A C 1
ATOM 647 O O . CYS A 1 85 ? 18.011 4.528 -7.725 1.00 94.50 85 CYS A O 1
ATOM 649 N N . LYS A 1 86 ? 16.089 4.359 -6.575 1.00 93.75 86 LYS A N 1
ATOM 650 C CA . LYS A 1 86 ? 16.596 4.694 -5.238 1.00 93.75 86 LYS A CA 1
ATOM 651 C C . LYS A 1 86 ? 15.839 3.883 -4.190 1.00 93.75 86 LYS A C 1
ATOM 653 O O . LYS A 1 86 ? 14.846 3.239 -4.524 1.00 93.75 86 LYS A O 1
ATOM 658 N N . GLU A 1 87 ? 16.284 3.928 -2.940 1.00 95.56 87 GLU A N 1
ATOM 659 C CA . GLU A 1 87 ? 15.618 3.213 -1.848 1.00 95.56 87 GLU A CA 1
ATOM 660 C C . GLU A 1 87 ? 14.115 3.569 -1.792 1.00 95.56 87 GLU A C 1
ATOM 662 O O . GLU A 1 87 ? 13.773 4.759 -1.814 1.00 95.56 87 GLU A O 1
ATOM 667 N N . PRO A 1 88 ? 13.214 2.568 -1.808 1.00 96.88 88 PRO A N 1
ATOM 668 C CA . PRO A 1 88 ? 11.784 2.804 -1.674 1.00 96.88 88 PRO A CA 1
ATOM 669 C C . PRO A 1 88 ? 11.461 3.293 -0.260 1.00 96.88 88 PRO A C 1
ATOM 671 O O . PRO A 1 88 ? 12.068 2.863 0.719 1.00 96.88 88 PRO A O 1
ATOM 674 N N . GLU A 1 89 ? 10.468 4.168 -0.138 1.00 97.12 89 GLU A N 1
ATOM 675 C CA . GLU A 1 89 ? 9.972 4.586 1.177 1.00 97.12 89 GLU A CA 1
ATOM 676 C C . GLU A 1 89 ? 8.869 3.631 1.617 1.00 97.12 89 GLU A C 1
ATOM 678 O O . GLU A 1 89 ? 7.945 3.365 0.849 1.00 97.12 89 GLU A O 1
ATOM 683 N N . VAL A 1 90 ? 8.957 3.119 2.845 1.00 97.81 90 VAL A N 1
ATOM 684 C CA . VAL A 1 90 ? 7.951 2.225 3.428 1.00 97.81 90 VAL A CA 1
ATOM 685 C C . VAL A 1 90 ? 7.570 2.748 4.802 1.00 97.81 90 VAL A C 1
ATOM 687 O O . VAL A 1 90 ? 8.385 2.776 5.723 1.00 97.81 90 VAL A O 1
ATOM 690 N N . GLU A 1 91 ? 6.312 3.139 4.949 1.00 98.19 91 GLU A N 1
ATOM 691 C CA . GLU A 1 91 ? 5.784 3.728 6.171 1.00 98.19 91 GLU A CA 1
ATOM 692 C C . GLU A 1 91 ? 4.539 2.976 6.640 1.00 98.19 91 GLU A C 1
ATOM 694 O O . GLU A 1 91 ? 3.702 2.537 5.846 1.00 98.19 91 GLU A O 1
ATOM 699 N N . PHE A 1 92 ? 4.403 2.850 7.959 1.00 98.00 92 PHE A N 1
ATOM 700 C CA . PHE A 1 92 ? 3.246 2.239 8.599 1.00 98.00 92 PHE A CA 1
ATOM 701 C C . PHE A 1 92 ? 2.651 3.206 9.608 1.00 98.00 92 PHE A C 1
ATOM 703 O O . PHE A 1 92 ? 3.347 3.732 10.475 1.00 98.00 92 PHE A O 1
ATOM 710 N N . TYR A 1 93 ? 1.342 3.389 9.520 1.00 97.94 93 TYR A N 1
ATOM 711 C CA . TYR A 1 93 ? 0.586 4.278 10.380 1.00 97.94 93 TYR A CA 1
ATOM 712 C C . TYR A 1 93 ? -0.482 3.496 11.127 1.00 97.94 93 TYR A C 1
ATOM 714 O O . TYR A 1 93 ? -1.188 2.668 10.549 1.00 97.94 93 TYR A O 1
ATOM 722 N N . GLU A 1 94 ? -0.641 3.811 12.407 1.00 97.62 94 GLU A N 1
ATOM 723 C CA . GLU A 1 94 ? -1.820 3.442 13.178 1.00 97.62 94 GLU A CA 1
ATOM 724 C C . GLU A 1 94 ? -2.722 4.671 13.291 1.00 97.62 94 GLU A C 1
ATOM 726 O O . GLU A 1 94 ? -2.326 5.703 13.833 1.00 97.62 94 GLU A O 1
ATOM 731 N N . ALA A 1 95 ? -3.932 4.580 12.743 1.00 95.12 95 ALA A N 1
ATOM 732 C CA . ALA A 1 95 ? -4.897 5.664 12.831 1.00 95.12 95 ALA A CA 1
ATOM 733 C C . ALA A 1 95 ? -5.502 5.706 14.240 1.00 95.12 95 ALA A C 1
ATOM 735 O O . ALA A 1 95 ? -6.177 4.759 14.655 1.00 95.12 95 ALA A O 1
ATOM 736 N N . THR A 1 96 ? -5.277 6.817 14.941 1.00 92.81 96 THR A N 1
ATOM 737 C CA . THR A 1 96 ? -5.814 7.085 16.284 1.00 92.81 96 THR A CA 1
ATOM 738 C C . THR A 1 96 ? -7.272 7.539 16.263 1.00 92.81 96 THR A C 1
ATOM 740 O O . THR A 1 96 ? -7.991 7.322 17.234 1.00 92.81 96 THR A O 1
ATOM 743 N N . ASP A 1 97 ? -7.716 8.136 15.155 1.00 90.75 97 ASP A N 1
ATOM 744 C CA . ASP A 1 97 ? -9.101 8.528 14.899 1.00 90.75 97 ASP A CA 1
ATOM 745 C C . ASP A 1 97 ? -9.437 8.280 13.419 1.00 90.75 97 ASP A C 1
ATOM 747 O O . ASP A 1 97 ? -8.592 8.473 12.539 1.00 90.75 97 ASP A O 1
ATOM 751 N N . VAL A 1 98 ? -10.654 7.811 13.141 1.00 90.62 98 VAL A N 1
ATOM 752 C CA . VAL A 1 98 ? -11.133 7.485 11.790 1.00 90.62 98 VAL A CA 1
ATOM 753 C C . VAL A 1 98 ? -12.567 7.971 11.651 1.00 90.62 98 VAL A C 1
ATOM 755 O O . VAL A 1 98 ? -13.438 7.558 12.411 1.00 90.62 98 VAL A O 1
ATOM 758 N N . GLY A 1 99 ? -12.824 8.794 10.638 1.00 91.25 99 GLY A N 1
ATOM 759 C CA . GLY A 1 99 ? -14.148 9.345 10.373 1.00 91.25 99 GLY A CA 1
ATOM 760 C C . GLY A 1 99 ? -14.249 9.982 8.989 1.00 91.25 99 GLY A C 1
ATOM 761 O O . GLY A 1 99 ? -13.261 10.091 8.261 1.00 91.25 99 GLY A O 1
ATOM 762 N N . GLY A 1 100 ? -15.468 10.348 8.615 1.00 93.06 100 GLY A N 1
ATOM 763 C CA . GLY A 1 100 ? -15.832 11.005 7.369 1.00 93.06 100 GLY A CA 1
ATOM 764 C C . GLY A 1 100 ? -16.004 12.516 7.530 1.00 93.06 100 GLY A C 1
ATOM 765 O O . GLY A 1 100 ? -15.175 13.211 8.123 1.00 93.06 100 GLY A O 1
ATOM 766 N N . LEU A 1 101 ? -17.084 13.050 6.954 1.00 95.31 101 LEU A N 1
ATOM 767 C CA . LEU A 1 101 ? -17.358 14.490 6.936 1.00 95.31 101 LEU A CA 1
ATOM 768 C C . LEU A 1 101 ? -17.530 15.088 8.338 1.00 95.31 101 LEU A C 1
ATOM 770 O O . LEU A 1 101 ? -17.211 16.254 8.534 1.00 95.31 101 LEU A O 1
ATOM 774 N N . GLU A 1 102 ? -17.938 14.304 9.329 1.00 93.88 102 GLU A N 1
ATOM 775 C CA . GLU A 1 102 ? -18.070 14.737 10.718 1.00 93.88 102 GLU A CA 1
ATOM 776 C C . GLU A 1 102 ? -16.734 15.189 11.334 1.00 93.88 102 GLU A C 1
ATOM 778 O O . GLU A 1 102 ? -16.704 16.155 12.100 1.00 93.88 102 GLU A O 1
ATOM 783 N N . LEU A 1 103 ? -15.606 14.569 10.958 1.00 93.75 103 LEU A N 1
ATOM 784 C CA . LEU A 1 103 ? -14.280 15.039 11.380 1.00 93.75 103 LEU A CA 1
ATOM 785 C C . LEU A 1 103 ? -13.926 16.370 10.713 1.00 93.75 103 LEU A C 1
ATOM 787 O O . LEU A 1 103 ? -13.349 17.254 11.353 1.00 93.75 103 LEU A O 1
ATOM 791 N N . VAL A 1 104 ? -14.313 16.538 9.445 1.00 93.69 104 VAL A N 1
ATOM 792 C CA . VAL A 1 104 ? -14.133 17.794 8.704 1.00 93.69 104 VAL A CA 1
ATOM 793 C C . VAL A 1 104 ? -14.950 18.912 9.351 1.00 93.69 104 VAL A C 1
ATOM 795 O O . VAL A 1 104 ? -14.429 20.002 9.591 1.00 93.69 104 VAL A O 1
ATOM 798 N N . GLU A 1 105 ? -16.216 18.649 9.669 1.00 94.19 105 GLU A N 1
ATOM 799 C CA . GLU A 1 105 ? -17.104 19.592 10.347 1.00 94.19 105 GLU A CA 1
ATOM 800 C C . GLU A 1 105 ? -16.556 19.984 11.715 1.00 94.19 105 GLU A C 1
ATOM 802 O O . GLU A 1 105 ? -16.443 21.176 12.005 1.00 94.19 105 GLU A O 1
ATOM 807 N N . LYS A 1 106 ? -16.136 19.009 12.530 1.00 91.75 106 LYS A N 1
ATOM 808 C CA . LYS A 1 106 ? -15.519 19.261 13.838 1.00 91.75 106 LYS A CA 1
ATOM 809 C C . LYS A 1 106 ? -14.298 20.172 13.711 1.00 91.75 106 LYS A C 1
ATOM 811 O O . LYS A 1 106 ? -14.243 21.190 14.391 1.00 91.75 106 LYS A O 1
ATOM 816 N N . ALA A 1 107 ? -13.367 19.876 12.802 1.00 91.38 107 ALA A N 1
ATOM 817 C CA . ALA A 1 107 ? -12.161 20.687 12.611 1.00 91.38 107 ALA A CA 1
ATOM 818 C C . ALA A 1 107 ? -12.462 22.117 12.121 1.00 91.38 107 ALA A C 1
ATOM 820 O O . ALA A 1 107 ? -11.778 23.070 12.497 1.00 91.38 107 ALA A O 1
ATOM 821 N N . ARG A 1 108 ? -13.497 22.290 11.290 1.00 92.00 108 ARG A N 1
ATOM 822 C CA . ARG A 1 108 ? -13.897 23.605 10.759 1.00 92.00 108 ARG A CA 1
ATOM 823 C C . ARG A 1 108 ? -14.741 24.432 11.729 1.00 92.00 108 ARG A C 1
ATOM 825 O O . ARG A 1 108 ? -14.761 25.655 11.610 1.00 92.00 108 ARG A O 1
ATOM 832 N N . THR A 1 109 ? -15.451 23.787 12.651 1.00 89.69 109 THR A N 1
ATOM 833 C CA . THR A 1 109 ? -16.331 24.441 13.637 1.00 89.69 109 THR A CA 1
ATOM 834 C C . THR A 1 109 ? -15.631 24.707 14.967 1.00 89.69 109 THR A C 1
ATOM 836 O O . THR A 1 109 ? -16.049 25.608 15.697 1.00 89.69 109 THR A O 1
ATOM 839 N N . THR A 1 110 ? -14.533 24.006 15.274 1.00 72.38 110 THR A N 1
ATOM 840 C CA . THR A 1 110 ? -13.674 24.352 16.411 1.00 72.38 110 THR A CA 1
ATOM 841 C C . THR A 1 110 ? -13.053 25.729 16.198 1.00 72.38 110 THR A C 1
ATOM 843 O O . THR A 1 110 ? -12.097 25.905 15.443 1.00 72.38 110 THR A O 1
ATOM 846 N N . LYS A 1 111 ? -13.604 26.731 16.886 1.00 63.16 111 LYS A N 1
ATOM 847 C CA . LYS A 1 111 ? -13.016 28.064 17.007 1.00 63.16 111 LYS A CA 1
ATOM 848 C C . LYS A 1 111 ? -11.640 27.901 17.664 1.00 63.16 111 LYS A C 1
ATOM 850 O O . LYS A 1 111 ? -11.556 27.349 18.758 1.00 63.16 111 LYS A O 1
ATOM 855 N N . LYS A 1 112 ? -10.567 28.356 17.005 1.00 56.31 112 LYS A N 1
ATOM 856 C CA . LYS A 1 112 ? -9.231 28.457 17.619 1.00 56.31 112 LYS A CA 1
ATOM 857 C C . LYS A 1 112 ? -9.399 29.162 18.976 1.00 56.31 112 LYS A C 1
ATOM 859 O O . LYS A 1 112 ? -9.951 30.267 18.962 1.00 56.31 112 LYS A O 1
ATOM 864 N N . PRO A 1 113 ? -8.992 28.573 20.118 1.00 53.38 113 PRO A N 1
ATOM 865 C CA . PRO A 1 113 ? -9.029 29.305 21.375 1.00 53.38 113 PRO A CA 1
ATOM 866 C C . PRO A 1 113 ? -8.206 30.578 21.185 1.00 53.38 113 PRO A C 1
ATOM 868 O O . PRO A 1 113 ? -7.104 30.544 20.622 1.00 53.38 113 PRO A O 1
ATOM 871 N N . ALA A 1 114 ? -8.790 31.718 21.552 1.00 51.16 114 ALA A N 1
ATOM 872 C CA . ALA A 1 114 ? -8.078 32.982 21.498 1.00 51.16 114 ALA A CA 1
ATOM 873 C C . ALA A 1 114 ? -6.812 32.849 22.365 1.00 51.16 114 ALA A C 1
ATOM 875 O O . ALA A 1 114 ? -6.880 32.230 23.432 1.00 51.16 114 ALA A O 1
ATOM 876 N N . PRO A 1 115 ? -5.654 33.389 21.943 1.00 44.09 115 PRO A N 1
ATOM 877 C CA . PRO A 1 115 ? -4.480 33.417 22.805 1.00 44.09 115 PRO A CA 1
ATOM 878 C C . PRO A 1 115 ? -4.829 34.218 24.070 1.00 44.09 115 PRO A C 1
ATOM 880 O O . PRO A 1 115 ? -4.921 35.441 24.005 1.00 44.09 115 PRO A O 1
ATOM 883 N N . GLY A 1 116 ? -5.095 33.540 25.193 1.00 56.94 116 GLY A N 1
ATOM 884 C CA . GLY A 1 116 ? -5.398 34.199 26.470 1.00 56.94 116 GLY A CA 1
ATOM 885 C C . GLY A 1 116 ? -6.404 33.519 27.403 1.00 56.94 116 GLY A C 1
ATOM 886 O O . GLY A 1 116 ? -6.466 33.911 28.564 1.00 56.94 116 GLY A O 1
ATOM 887 N N . GLU A 1 117 ? -7.158 32.500 26.982 1.00 48.56 117 GLU A N 1
ATOM 888 C CA . GLU A 1 117 ? -8.049 31.785 27.914 1.00 48.56 117 GLU A CA 1
ATOM 889 C C . GLU A 1 117 ? -7.268 30.715 28.690 1.00 48.56 117 GLU A C 1
ATOM 891 O O . GLU A 1 117 ? -7.268 29.527 28.373 1.00 48.56 117 GLU A O 1
ATOM 896 N N . ILE A 1 118 ? -6.545 31.176 29.713 1.00 53.44 118 ILE A N 1
ATOM 897 C CA . ILE A 1 118 ? -6.008 30.337 30.784 1.00 53.44 118 ILE A CA 1
ATOM 898 C C . ILE A 1 118 ? -7.205 29.660 31.454 1.00 53.44 118 ILE A C 1
ATOM 900 O O . ILE A 1 118 ? -8.062 30.329 32.033 1.00 53.44 118 ILE A O 1
ATOM 904 N N . GLN A 1 119 ? -7.273 28.332 31.389 1.00 50.53 119 GLN A N 1
ATOM 905 C CA . GLN A 1 119 ? -8.252 27.569 32.150 1.00 50.53 119 GLN A CA 1
ATOM 906 C C . GLN A 1 119 ? -7.819 27.514 33.621 1.00 50.53 119 GLN A C 1
ATOM 908 O O . GLN A 1 119 ? -7.263 26.526 34.092 1.00 50.53 119 GLN A O 1
ATOM 913 N N . GLU A 1 120 ? -8.078 28.591 34.363 1.00 51.53 120 GLU A N 1
ATOM 914 C CA . GLU A 1 120 ? -8.152 28.526 35.820 1.00 51.53 120 GLU A CA 1
ATOM 915 C C . GLU A 1 120 ? -9.467 27.855 36.225 1.00 51.53 120 GLU A C 1
ATOM 917 O O . GLU A 1 120 ? -10.526 28.479 36.250 1.00 51.53 120 GLU A O 1
ATOM 922 N N . ARG A 1 121 ? -9.391 26.573 36.578 1.00 45.75 121 ARG A N 1
ATOM 923 C CA . ARG A 1 121 ? -10.219 25.942 37.619 1.00 45.75 121 ARG A CA 1
ATOM 924 C C . ARG A 1 121 ? -9.334 24.858 38.237 1.00 45.75 121 ARG A C 1
ATOM 926 O O . ARG A 1 121 ? -9.018 23.890 37.567 1.00 45.75 121 ARG A O 1
ATOM 933 N N . GLY A 1 122 ? -8.771 24.992 39.432 1.00 42.97 122 GLY A N 1
ATOM 934 C CA . GLY A 1 122 ? -9.335 25.546 40.657 1.00 42.97 122 GLY A CA 1
ATOM 935 C C . GLY A 1 122 ? -9.456 24.379 41.636 1.00 42.97 122 GLY A C 1
ATOM 936 O O . GLY A 1 122 ? -10.372 23.576 41.509 1.00 42.97 122 GLY A O 1
ATOM 937 N N . LYS A 1 123 ? -8.485 24.262 42.552 1.00 42.38 123 LYS A N 1
ATOM 938 C CA . LYS A 1 123 ? -8.526 23.369 43.721 1.00 42.38 123 LYS A CA 1
ATOM 939 C C . LYS A 1 123 ? -9.850 23.547 44.475 1.00 42.38 123 LYS A C 1
ATOM 941 O O . LYS A 1 123 ? -10.139 24.689 44.821 1.00 42.38 123 LYS A O 1
ATOM 946 N N . VAL A 1 124 ? -10.534 22.449 44.807 1.00 51.47 124 VAL A N 1
ATOM 947 C CA . VAL A 1 124 ? -10.876 22.024 46.185 1.00 51.47 124 VAL A CA 1
ATOM 948 C C . VAL A 1 124 ? -10.939 20.503 46.190 1.00 51.47 124 VAL A C 1
ATOM 950 O O . VAL A 1 124 ? -11.635 19.958 45.307 1.00 51.47 124 VAL A O 1
#

Sequence (124 aa):
MYISVIKIYPPPGCEKAVIDILDTLKGPVAASTDSLGCTVALEGDERSEGKAVCYTERWRTREALDGHLRSPLYGRLLEAMECSCKEPEVEFYEATDVGGLELVEKARTTKKPAPGEIQERGKV

Foldseek 3Di:
DKKKKKKAFAAPPCLVVLVVLLVVLQVVQVVQPQWPTKDWDWADDPPDHTIIIMIMTDGRDPVSVVVCCPDVSVVSVVVSNVNGPDHMDIDMDDDPDDDDCVVVVVVVVPDDPDPPPDPDDDDD

Radius of gyration: 20.01 Å; chains: 1; bounding box: 35×49×65 Å